Protein AF-A0A418RD00-F1 (afdb_monomer_lite)

pLDDT: mean 84.44, std 12.69, range [36.66, 97.62]

Radius of gyration: 20.67 Å; chains: 1; bounding box: 35×51×54 Å

Foldseek 3Di:
DPPAWWKWKDQQVRTDDIGHPLVVLVDCLVDDPPRIWMAGQQQLDTDDQDSPDDSVVSCVVPPDPDPPPDPDDPDPPDDDDDDDDDPVVQVVQCPDDVGNVVVVVVVVVVVCVVCVPVVSVVRNVNSVVSNCVVSVVPDDD

Structure (mmCIF, N/CA/C/O backbone):
data_AF-A0A418RD00-F1
#
_entry.id   AF-A0A418RD00-F1
#
loop_
_atom_site.group_PDB
_atom_site.id
_atom_site.type_symbol
_atom_site.label_atom_id
_atom_site.label_alt_id
_atom_site.label_comp_id
_atom_site.label_asym_id
_atom_site.label_entity_id
_atom_site.label_seq_id
_atom_site.pdbx_PDB_ins_code
_atom_site.Cartn_x
_atom_site.Cartn_y
_atom_site.Cartn_z
_atom_site.occupancy
_atom_site.B_iso_or_equiv
_atom_site.auth_seq_id
_atom_site.auth_comp_id
_atom_site.auth_asym_id
_atom_site.auth_atom_id
_atom_site.pdbx_PDB_model_num
ATOM 1 N N . MET A 1 1 ? -15.416 -6.926 -3.509 1.00 36.66 1 MET A N 1
ATOM 2 C CA . MET A 1 1 ? -14.656 -7.160 -4.747 1.00 36.66 1 MET A CA 1
ATOM 3 C C . MET A 1 1 ? -13.313 -6.506 -4.508 1.00 36.66 1 MET A C 1
ATOM 5 O O . MET A 1 1 ? -13.277 -5.292 -4.361 1.00 36.66 1 MET A O 1
ATOM 9 N N . GLU A 1 2 ? -12.283 -7.294 -4.227 1.00 46.53 2 GLU A N 1
ATOM 10 C CA . GLU A 1 2 ? -10.951 -6.759 -3.940 1.00 46.53 2 GLU A CA 1
ATOM 11 C C . GLU A 1 2 ? -10.391 -6.287 -5.281 1.00 46.53 2 GLU A C 1
ATOM 13 O O . GLU A 1 2 ? -10.084 -7.102 -6.144 1.00 46.53 2 GLU A O 1
ATOM 18 N N . THR A 1 3 ? -10.445 -4.976 -5.527 1.00 57.66 3 THR A N 1
ATOM 19 C CA . THR A 1 3 ? -9.905 -4.397 -6.757 1.00 57.66 3 THR A CA 1
ATOM 20 C C . THR A 1 3 ? -8.413 -4.681 -6.766 1.00 57.66 3 THR A C 1
ATOM 22 O O . THR A 1 3 ? -7.700 -4.255 -5.856 1.00 57.66 3 THR A O 1
ATOM 25 N N . GLU A 1 4 ? -7.966 -5.442 -7.757 1.00 77.94 4 GLU A N 1
ATOM 26 C CA . GLU A 1 4 ? -6.558 -5.758 -7.940 1.00 77.94 4 GLU A CA 1
ATOM 27 C C . GLU A 1 4 ? -5.758 -4.453 -8.042 1.00 77.94 4 GLU A C 1
ATOM 29 O O . GLU A 1 4 ? -6.169 -3.512 -8.725 1.00 77.94 4 GLU A O 1
ATOM 34 N N . ALA A 1 5 ? -4.660 -4.359 -7.291 1.00 86.06 5 ALA A N 1
ATOM 35 C CA . ALA A 1 5 ? -3.849 -3.150 -7.271 1.00 86.06 5 ALA A CA 1
ATOM 36 C C . ALA A 1 5 ? -3.240 -2.908 -8.660 1.00 86.06 5 ALA A C 1
ATOM 38 O O . ALA A 1 5 ? -2.609 -3.802 -9.231 1.00 86.06 5 ALA A O 1
ATOM 39 N N . THR A 1 6 ? -3.417 -1.697 -9.182 1.00 94.38 6 THR A N 1
ATOM 40 C CA . THR A 1 6 ? -2.832 -1.269 -10.453 1.00 94.38 6 THR A CA 1
ATOM 41 C C . THR A 1 6 ? -1.578 -0.439 -10.228 1.00 94.38 6 THR A C 1
ATOM 43 O O . THR A 1 6 ? -1.398 0.216 -9.195 1.00 94.38 6 THR A O 1
ATOM 46 N N . PHE A 1 7 ? -0.697 -0.500 -11.218 1.00 95.38 7 PHE A N 1
ATOM 47 C CA . PHE A 1 7 ? 0.563 0.215 -11.246 1.00 95.38 7 PHE A CA 1
ATOM 48 C C . PHE A 1 7 ? 0.666 0.980 -12.555 1.00 95.38 7 PHE A C 1
ATOM 50 O O . PHE A 1 7 ? 0.346 0.438 -13.618 1.00 95.38 7 PHE A O 1
ATOM 57 N N . THR A 1 8 ? 1.161 2.212 -12.481 1.00 95.00 8 THR A N 1
ATOM 58 C CA . THR A 1 8 ? 1.426 3.036 -13.657 1.00 95.00 8 THR A CA 1
ATOM 59 C C . THR A 1 8 ? 2.924 3.216 -13.862 1.00 95.00 8 THR A C 1
ATOM 61 O O . THR A 1 8 ? 3.628 3.695 -12.973 1.00 95.00 8 THR A O 1
ATOM 64 N N . THR A 1 9 ? 3.404 2.872 -15.056 1.00 93.50 9 THR A N 1
ATOM 65 C CA . THR A 1 9 ? 4.803 3.036 -15.467 1.00 93.50 9 THR A CA 1
ATOM 66 C C . THR A 1 9 ? 4.953 4.203 -16.440 1.00 93.50 9 THR A C 1
ATOM 68 O O . THR A 1 9 ? 4.207 4.323 -17.419 1.00 93.50 9 THR A O 1
ATOM 71 N N . PHE A 1 10 ? 5.960 5.033 -16.196 1.00 91.62 10 PHE A N 1
ATOM 72 C CA . PHE A 1 10 ? 6.339 6.203 -16.978 1.00 91.62 10 PHE A CA 1
ATOM 73 C C . PHE A 1 10 ? 7.752 6.057 -17.546 1.00 91.62 10 PHE A C 1
ATOM 75 O O . PHE A 1 10 ? 8.601 5.402 -16.951 1.00 91.62 10 PHE A O 1
ATOM 82 N N . ASP A 1 11 ? 7.977 6.684 -18.697 1.00 88.81 11 ASP A N 1
ATOM 83 C CA . ASP A 1 11 ? 9.279 6.920 -19.326 1.00 88.81 11 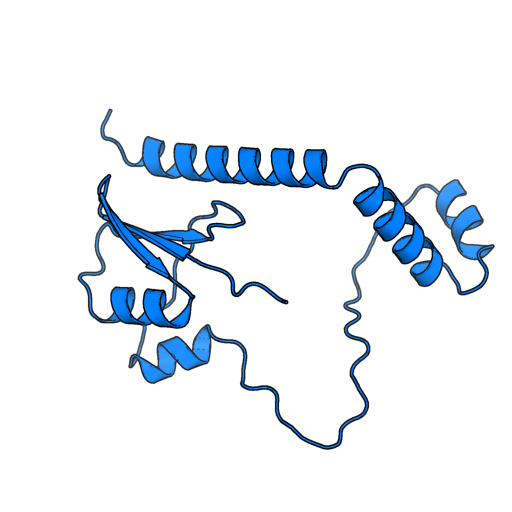ASP A CA 1
ATOM 84 C C . ASP A 1 11 ? 9.432 8.442 -19.455 1.00 88.81 11 ASP A C 1
ATOM 86 O O . ASP A 1 11 ? 8.777 9.076 -20.298 1.00 88.81 11 ASP A O 1
ATOM 90 N N . GLY A 1 12 ? 10.160 9.045 -18.510 1.00 85.38 12 GLY A N 1
ATOM 91 C CA . GLY A 1 12 ? 10.097 10.485 -18.255 1.00 85.38 12 GLY A CA 1
ATOM 92 C C . GLY A 1 12 ? 8.639 10.959 -18.095 1.00 85.38 12 GLY A C 1
ATOM 93 O O . GLY A 1 12 ? 7.894 10.375 -17.310 1.00 85.38 12 GLY A O 1
ATOM 94 N N . PRO A 1 13 ? 8.161 11.963 -18.857 1.00 85.56 13 PRO A N 1
ATOM 95 C CA . PRO A 1 13 ? 6.785 12.462 -18.748 1.00 85.56 13 PRO A CA 1
ATOM 96 C C . PRO A 1 13 ? 5.736 11.570 -19.436 1.00 85.56 13 PRO A C 1
ATOM 98 O O . PRO A 1 13 ? 4.536 11.834 -19.334 1.00 85.56 13 PRO A O 1
ATOM 101 N N . THR A 1 14 ? 6.149 10.537 -20.178 1.00 88.25 14 THR A N 1
ATOM 102 C CA . THR A 1 14 ? 5.230 9.743 -21.002 1.00 88.25 14 THR A CA 1
ATOM 103 C C . THR A 1 14 ? 4.744 8.515 -20.246 1.00 88.25 14 THR A C 1
ATOM 105 O O . THR A 1 14 ? 5.526 7.618 -19.932 1.00 88.25 14 THR A O 1
ATOM 108 N N . ARG A 1 15 ? 3.430 8.413 -20.018 1.00 91.31 15 ARG A N 1
ATOM 109 C CA . ARG A 1 15 ? 2.814 7.190 -19.483 1.00 91.31 15 ARG A CA 1
ATOM 110 C C . ARG A 1 15 ? 2.919 6.054 -20.502 1.00 91.31 15 ARG A C 1
ATOM 112 O O . ARG A 1 15 ? 2.441 6.192 -21.626 1.00 91.31 15 ARG A O 1
ATOM 119 N N . ARG A 1 16 ? 3.491 4.920 -20.096 1.00 91.44 16 ARG A N 1
ATOM 120 C CA . ARG A 1 16 ? 3.655 3.727 -20.944 1.00 91.44 16 ARG A CA 1
ATOM 121 C C . ARG A 1 16 ? 2.536 2.719 -20.734 1.00 91.44 16 ARG A C 1
ATOM 123 O O . ARG A 1 16 ? 2.009 2.193 -21.708 1.00 91.44 16 ARG A O 1
ATOM 130 N N . LEU A 1 17 ? 2.166 2.476 -19.478 1.00 92.75 17 LEU A N 1
ATOM 131 C CA . LEU A 1 17 ? 1.160 1.483 -19.109 1.00 92.75 17 LEU A CA 1
ATOM 132 C C . LEU A 1 17 ? 0.543 1.824 -17.754 1.00 92.75 17 LEU A C 1
ATOM 134 O O . LEU A 1 17 ? 1.242 2.319 -16.876 1.00 92.75 17 LEU A O 1
ATOM 138 N N . THR A 1 18 ? -0.742 1.515 -17.598 1.00 95.00 18 THR A N 1
ATOM 139 C CA . THR A 1 18 ? -1.410 1.359 -16.301 1.00 95.00 18 THR A CA 1
ATOM 140 C C . THR A 1 18 ? -2.057 -0.016 -16.317 1.00 95.00 18 THR A C 1
ATOM 142 O O . THR A 1 18 ? -2.932 -0.253 -17.151 1.00 95.00 18 THR A O 1
ATOM 145 N N . ALA A 1 19 ? -1.603 -0.926 -15.461 1.00 94.25 19 ALA A N 1
ATOM 146 C CA . ALA A 1 19 ? -2.073 -2.307 -15.470 1.00 94.25 19 ALA A CA 1
ATOM 147 C C . ALA A 1 19 ? -1.899 -2.991 -14.103 1.00 94.25 19 ALA A C 1
ATOM 149 O O . ALA A 1 19 ? -1.188 -2.466 -13.236 1.00 94.25 19 ALA A O 1
ATOM 150 N N . PRO A 1 20 ? -2.535 -4.157 -13.887 1.00 94.25 20 PRO A N 1
ATOM 151 C CA . PRO A 1 20 ? -2.235 -5.015 -12.749 1.00 94.25 20 PRO A CA 1
ATOM 152 C C . PRO A 1 20 ? -0.756 -5.418 -12.700 1.00 94.25 20 PRO A C 1
ATOM 154 O O . PRO A 1 20 ? -0.027 -5.342 -13.693 1.00 94.25 20 PRO A O 1
ATOM 157 N N . LEU A 1 21 ? -0.313 -5.886 -11.532 1.00 92.69 21 LEU A N 1
ATOM 158 C CA . LEU A 1 21 ? 1.098 -6.176 -11.265 1.00 92.69 21 LEU A CA 1
ATOM 159 C C . LEU A 1 21 ? 1.740 -7.114 -12.303 1.00 92.69 21 LEU A C 1
ATOM 161 O O . LEU A 1 21 ? 2.863 -6.862 -12.733 1.00 92.69 21 LEU A O 1
ATOM 165 N N . ALA A 1 22 ? 1.042 -8.170 -12.725 1.00 92.44 22 ALA A N 1
ATOM 166 C CA . ALA A 1 22 ? 1.577 -9.153 -13.671 1.00 92.44 22 ALA A CA 1
ATOM 167 C C . ALA A 1 22 ? 1.922 -8.537 -15.042 1.00 92.44 22 ALA A C 1
ATOM 169 O O . ALA A 1 22 ? 3.001 -8.783 -15.591 1.00 92.44 22 ALA A O 1
ATOM 170 N N . ASP A 1 23 ? 1.037 -7.692 -15.566 1.00 93.12 23 ASP A N 1
ATOM 171 C CA . ASP A 1 23 ? 1.212 -7.026 -16.858 1.00 93.12 23 ASP A CA 1
ATOM 172 C C . ASP A 1 23 ? 2.310 -5.962 -16.779 1.00 93.12 23 ASP A C 1
ATOM 174 O O . ASP A 1 23 ? 3.164 -5.868 -17.664 1.00 93.12 23 ASP A O 1
ATOM 178 N N . THR A 1 24 ? 2.347 -5.213 -15.673 1.00 93.62 24 THR A N 1
ATOM 179 C CA . THR A 1 24 ? 3.408 -4.240 -15.392 1.00 93.62 24 THR A CA 1
ATOM 180 C C . THR A 1 24 ? 4.778 -4.917 -15.332 1.00 93.62 24 THR A C 1
ATOM 182 O O . THR A 1 24 ? 5.708 -4.475 -16.006 1.00 93.62 24 THR A O 1
ATOM 185 N N . LEU A 1 25 ? 4.914 -6.035 -14.611 1.00 93.88 25 LEU A N 1
ATOM 186 C CA . LEU A 1 25 ? 6.163 -6.805 -14.558 1.00 93.88 25 LEU A CA 1
ATOM 187 C C . LEU A 1 25 ? 6.563 -7.352 -15.932 1.00 93.88 25 LEU A C 1
ATOM 189 O O . LEU A 1 25 ? 7.746 -7.341 -16.272 1.00 93.88 25 LEU A O 1
ATOM 193 N N . THR A 1 26 ? 5.591 -7.784 -16.736 1.00 92.75 26 THR A N 1
ATOM 194 C CA . THR A 1 26 ? 5.832 -8.273 -18.099 1.00 92.75 26 THR A CA 1
ATOM 195 C C . THR A 1 26 ? 6.399 -7.173 -18.997 1.00 92.75 26 THR A C 1
ATOM 197 O O . THR A 1 26 ? 7.407 -7.395 -19.672 1.00 92.75 26 THR A O 1
ATOM 200 N N . LEU A 1 27 ? 5.822 -5.965 -18.954 1.00 89.62 27 LEU A N 1
ATOM 201 C CA . LEU A 1 27 ? 6.351 -4.804 -19.674 1.00 89.62 27 LEU A CA 1
ATOM 202 C C . LEU A 1 27 ? 7.773 -4.462 -19.216 1.00 89.62 27 LEU A C 1
ATOM 204 O O . LEU A 1 27 ? 8.672 -4.308 -20.045 1.00 89.62 27 LEU A O 1
ATOM 208 N N . LEU A 1 28 ? 7.975 -4.340 -17.902 1.00 91.00 28 LEU A N 1
ATOM 209 C CA . LEU A 1 28 ? 9.261 -3.956 -17.322 1.00 91.00 28 LEU A CA 1
ATOM 210 C C . LEU A 1 28 ? 10.364 -4.970 -17.648 1.00 91.00 28 LEU A C 1
ATOM 212 O O . LEU A 1 28 ? 11.510 -4.589 -17.884 1.00 91.00 28 LEU A O 1
ATOM 216 N N . HIS A 1 29 ? 10.022 -6.258 -17.693 1.00 91.50 29 HIS A N 1
ATOM 217 C CA . HIS A 1 29 ? 10.959 -7.320 -18.031 1.00 91.50 29 HIS A CA 1
ATOM 218 C C . HIS A 1 29 ? 11.355 -7.318 -19.516 1.00 91.50 29 HIS A C 1
ATOM 220 O O . HIS A 1 29 ? 12.517 -7.573 -19.832 1.00 91.50 29 HIS A O 1
ATOM 226 N N . ALA A 1 30 ? 10.412 -7.023 -20.419 1.00 86.25 30 ALA A N 1
ATOM 227 C CA . ALA A 1 30 ? 10.645 -7.001 -21.866 1.00 86.25 30 ALA A CA 1
ATOM 228 C C . ALA A 1 30 ? 11.299 -5.696 -22.369 1.00 86.25 30 ALA A C 1
ATOM 230 O O . ALA A 1 30 ? 11.899 -5.674 -23.445 1.00 86.25 30 ALA A O 1
ATOM 231 N N . GLY A 1 31 ? 11.149 -4.600 -21.621 1.00 75.25 31 GLY A N 1
ATOM 232 C CA . GLY A 1 31 ? 11.570 -3.256 -22.011 1.00 75.25 31 GLY A CA 1
ATOM 233 C C . GLY A 1 31 ? 13.005 -2.873 -21.633 1.00 75.25 31 GLY A C 1
ATOM 234 O O . GLY A 1 31 ? 13.724 -3.564 -20.909 1.00 75.25 31 GLY A O 1
ATOM 235 N N . ARG A 1 32 ? 13.430 -1.699 -22.115 1.00 67.38 32 ARG A N 1
ATOM 236 C CA . ARG A 1 32 ? 14.706 -1.079 -21.738 1.00 67.38 32 ARG A CA 1
ATOM 237 C C . ARG A 1 32 ? 14.594 -0.550 -20.300 1.00 67.38 32 ARG A C 1
ATOM 239 O O . ARG A 1 32 ? 13.706 0.236 -20.006 1.00 67.38 32 ARG A O 1
ATOM 246 N N . ARG A 1 33 ? 15.502 -0.976 -19.417 1.00 66.44 33 ARG A N 1
ATOM 247 C CA . ARG A 1 33 ? 15.420 -0.764 -17.954 1.00 66.44 33 ARG A CA 1
ATOM 248 C C . ARG A 1 33 ? 15.808 0.636 -17.459 1.00 66.44 33 ARG A C 1
ATOM 250 O O . ARG A 1 33 ? 15.728 0.895 -16.266 1.00 66.44 33 ARG A O 1
ATOM 257 N N . ALA A 1 34 ? 16.302 1.508 -18.334 1.00 70.06 34 ALA A N 1
ATOM 258 C CA . ALA A 1 34 ? 16.823 2.812 -17.931 1.00 70.06 34 ALA A CA 1
ATOM 259 C C . ALA A 1 34 ? 15.724 3.880 -18.008 1.00 70.06 34 ALA A C 1
ATOM 261 O O . ALA A 1 34 ? 15.089 4.004 -19.051 1.00 70.06 34 ALA A O 1
ATOM 262 N N . GLY A 1 35 ? 15.544 4.646 -16.928 1.00 77.25 35 GLY A N 1
ATOM 263 C CA . GLY A 1 35 ? 14.649 5.811 -16.889 1.00 77.25 35 GLY A CA 1
ATOM 264 C C . GLY A 1 35 ? 13.158 5.501 -16.721 1.00 77.25 35 GLY A C 1
ATOM 265 O O . GLY A 1 35 ? 12.340 6.409 -16.841 1.00 77.25 35 GLY A O 1
ATOM 266 N N . LEU A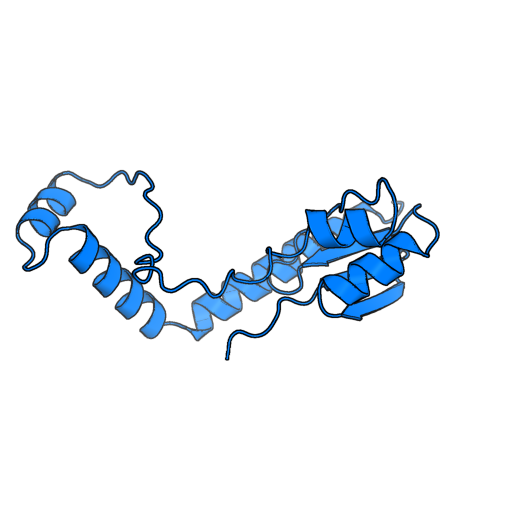 1 36 ? 12.789 4.242 -16.452 1.00 87.31 36 LEU A N 1
ATOM 267 C CA . LEU A 1 36 ? 11.399 3.889 -16.165 1.00 87.31 36 LEU A CA 1
ATOM 268 C C . LEU A 1 36 ? 11.080 4.095 -14.685 1.00 87.31 36 LEU A C 1
ATOM 270 O O . LEU A 1 36 ? 11.758 3.540 -13.823 1.00 87.31 36 LEU A O 1
ATOM 274 N N . LEU A 1 37 ? 10.001 4.821 -14.409 1.00 91.00 37 LEU A N 1
ATOM 275 C CA . LEU A 1 37 ? 9.462 5.020 -13.066 1.00 91.00 37 LEU A CA 1
ATOM 276 C C . LEU A 1 37 ? 8.118 4.311 -12.959 1.00 91.00 37 LEU A C 1
ATOM 278 O O . LEU A 1 37 ? 7.228 4.551 -13.771 1.00 91.00 37 LEU A O 1
ATOM 282 N N . THR A 1 38 ? 7.951 3.441 -11.966 1.00 93.25 38 THR A N 1
ATOM 283 C CA . THR A 1 38 ? 6.681 2.740 -11.732 1.00 93.25 38 THR A CA 1
ATOM 284 C C . THR A 1 38 ? 6.094 3.151 -10.397 1.00 93.25 38 THR A C 1
ATOM 286 O O . THR A 1 38 ? 6.800 3.167 -9.395 1.00 93.25 38 THR A O 1
ATOM 289 N N . PHE A 1 39 ? 4.802 3.464 -10.378 1.00 94.38 39 PHE A N 1
ATOM 290 C CA . PHE A 1 39 ? 4.085 3.910 -9.191 1.00 94.38 39 PHE A CA 1
ATOM 291 C C . PHE A 1 39 ? 2.920 2.975 -8.874 1.00 94.38 39 PHE A C 1
ATOM 293 O O . PHE A 1 39 ? 2.204 2.547 -9.775 1.00 94.38 39 PHE A O 1
ATOM 300 N N . ASP A 1 40 ? 2.713 2.680 -7.592 1.00 94.12 40 ASP A N 1
ATOM 301 C CA . ASP A 1 40 ? 1.474 2.068 -7.092 1.00 94.12 40 ASP A CA 1
ATOM 302 C C . ASP A 1 40 ? 0.358 3.125 -7.127 1.00 94.12 40 ASP A C 1
ATOM 304 O O . ASP A 1 40 ? 0.467 4.150 -6.453 1.00 94.12 40 ASP A O 1
ATOM 308 N N . ASP A 1 41 ? -0.721 2.897 -7.881 1.00 92.94 41 ASP A N 1
ATOM 309 C CA . ASP A 1 41 ? -1.748 3.925 -8.132 1.00 92.94 41 ASP A CA 1
ATOM 310 C C . ASP A 1 41 ? -2.550 4.300 -6.877 1.00 92.94 41 ASP A C 1
ATOM 312 O O . ASP A 1 41 ? -3.119 5.388 -6.774 1.00 92.94 41 ASP A O 1
ATOM 316 N N . ARG A 1 42 ? -2.596 3.407 -5.885 1.00 90.06 42 ARG A N 1
ATOM 317 C CA . ARG A 1 42 ? -3.333 3.624 -4.635 1.00 90.06 42 ARG A CA 1
ATOM 318 C C . ARG A 1 42 ? -2.524 4.449 -3.642 1.00 90.06 42 ARG A C 1
ATOM 320 O O . ARG A 1 42 ? -3.088 5.149 -2.800 1.00 90.06 42 ARG A O 1
ATOM 327 N N . THR A 1 43 ? -1.203 4.315 -3.670 1.00 90.06 43 THR A N 1
ATOM 328 C CA . THR A 1 43 ? -0.311 4.958 -2.703 1.00 90.06 43 THR A CA 1
ATOM 329 C C . THR A 1 43 ? 0.554 6.046 -3.317 1.00 90.06 43 THR A C 1
ATOM 331 O O . THR A 1 43 ? 1.131 6.819 -2.560 1.00 90.06 43 THR A O 1
ATOM 334 N N . GLY A 1 44 ? 0.677 6.143 -4.636 1.00 89.62 44 GLY A N 1
ATOM 335 C CA . GLY A 1 44 ? 1.584 7.068 -5.321 1.00 89.62 44 GLY A CA 1
ATOM 336 C C . GLY A 1 44 ? 3.062 6.842 -4.991 1.00 89.62 44 GLY A C 1
ATOM 337 O O . GLY A 1 44 ? 3.879 7.736 -5.185 1.00 89.62 44 GLY A O 1
ATOM 338 N N . ARG A 1 45 ? 3.422 5.688 -4.412 1.00 91.69 45 ARG A N 1
ATOM 339 C CA . ARG A 1 45 ? 4.815 5.352 -4.098 1.00 91.69 45 ARG A CA 1
ATOM 340 C C . ARG A 1 45 ? 5.501 4.805 -5.340 1.00 91.69 45 ARG A C 1
ATOM 342 O O . ARG A 1 45 ? 4.933 3.935 -5.995 1.00 91.69 45 ARG A O 1
ATOM 349 N N . GLY A 1 46 ? 6.718 5.278 -5.600 1.00 92.00 46 GLY A N 1
ATOM 350 C CA . GLY A 1 46 ? 7.623 4.643 -6.553 1.00 92.00 46 GLY A CA 1
ATOM 351 C C . GLY A 1 46 ? 7.978 3.230 -6.085 1.00 92.00 46 GLY A C 1
ATOM 352 O O . GLY A 1 46 ? 8.226 3.021 -4.893 1.00 92.00 46 GLY A O 1
ATOM 353 N N . VAL A 1 47 ? 7.949 2.268 -7.002 1.00 92.31 47 VAL A N 1
ATOM 354 C CA . VAL A 1 47 ? 8.226 0.856 -6.739 1.00 92.31 47 VAL A CA 1
ATOM 355 C C . VAL A 1 47 ? 9.289 0.364 -7.709 1.00 92.31 47 VAL A C 1
ATOM 357 O O . VAL A 1 47 ? 9.069 0.339 -8.919 1.00 92.31 47 VAL A O 1
ATOM 360 N N . ASP A 1 48 ? 10.406 -0.091 -7.149 1.00 90.50 48 ASP A N 1
ATOM 361 C CA . ASP A 1 48 ? 11.464 -0.758 -7.895 1.00 90.50 48 ASP A CA 1
ATOM 362 C C . ASP A 1 48 ? 11.306 -2.268 -7.758 1.00 90.50 48 ASP A C 1
ATOM 364 O O . ASP A 1 48 ? 11.465 -2.847 -6.679 1.00 90.50 48 ASP A O 1
ATOM 368 N N . PHE A 1 49 ? 10.975 -2.920 -8.869 1.00 90.75 49 PHE A N 1
ATOM 369 C CA . PHE A 1 49 ? 10.864 -4.369 -8.913 1.00 90.75 49 PHE A CA 1
ATOM 370 C C . PHE A 1 49 ? 12.220 -5.007 -9.206 1.00 90.75 49 PHE A C 1
ATOM 372 O O . PHE A 1 49 ? 12.943 -4.600 -10.114 1.00 90.75 49 PHE A O 1
ATOM 379 N N . ASP A 1 50 ? 12.537 -6.079 -8.483 1.00 91.06 50 ASP A N 1
ATOM 380 C CA . ASP A 1 50 ? 13.639 -6.960 -8.858 1.00 91.06 50 ASP A CA 1
ATOM 381 C C . ASP A 1 50 ? 13.248 -7.784 -10.094 1.00 91.06 50 ASP A C 1
ATOM 383 O O . ASP A 1 50 ? 12.469 -8.739 -9.999 1.00 91.06 50 ASP A O 1
ATOM 387 N N . LEU A 1 51 ? 13.810 -7.397 -11.241 1.00 91.06 51 LEU A N 1
ATOM 388 C CA . LEU A 1 51 ? 13.608 -8.015 -12.554 1.00 91.06 51 LEU A CA 1
ATOM 389 C C . LEU A 1 51 ? 14.726 -9.012 -12.920 1.00 91.06 51 LEU A C 1
ATOM 391 O O . LEU A 1 51 ? 14.970 -9.261 -14.107 1.00 91.06 51 LEU A O 1
ATOM 395 N N . SER A 1 52 ? 15.478 -9.516 -11.938 1.00 90.38 52 SER A N 1
ATOM 396 C CA . SER A 1 52 ? 16.513 -10.531 -12.155 1.00 90.38 52 SER A CA 1
ATOM 397 C C . SER A 1 52 ? 15.913 -11.912 -12.448 1.00 90.38 52 SER A C 1
ATOM 399 O O . SER A 1 52 ? 14.916 -12.316 -11.837 1.00 90.38 52 SER A O 1
ATOM 401 N N . GLY A 1 53 ? 16.556 -12.638 -13.368 1.00 92.88 53 GLY A N 1
ATOM 402 C CA . GLY A 1 53 ? 16.129 -13.964 -13.818 1.00 92.88 53 GLY A CA 1
ATOM 403 C C . GLY A 1 53 ? 15.226 -13.920 -15.049 1.00 92.88 53 GLY A C 1
ATOM 404 O O . GLY A 1 53 ? 15.207 -12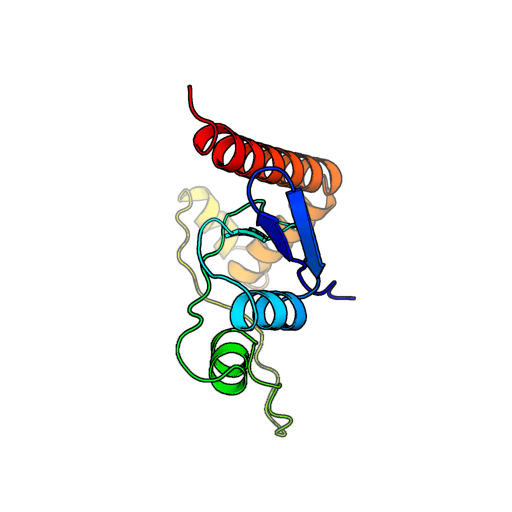.937 -15.785 1.00 92.88 53 GLY A O 1
ATOM 405 N N . THR A 1 54 ? 14.502 -15.008 -15.283 1.00 94.00 54 THR A N 1
ATOM 406 C CA . THR A 1 54 ? 13.463 -15.133 -16.314 1.00 94.00 54 THR A CA 1
ATOM 407 C C . THR A 1 54 ? 12.172 -14.425 -15.887 1.00 94.00 54 THR A C 1
ATOM 409 O O . THR A 1 54 ? 11.922 -14.247 -14.695 1.00 94.00 54 THR A O 1
ATOM 412 N N . LEU A 1 55 ? 11.298 -14.072 -16.840 1.00 92.38 55 LEU A N 1
ATOM 413 C CA . LEU A 1 55 ? 9.982 -13.490 -16.527 1.00 92.38 55 LEU A CA 1
ATOM 414 C C . LEU A 1 55 ? 9.197 -14.343 -15.517 1.00 92.38 55 LEU A C 1
ATOM 416 O O . LEU A 1 55 ? 8.561 -13.807 -14.615 1.00 92.38 55 LEU A O 1
ATOM 420 N N . HIS A 1 56 ? 9.274 -15.669 -15.642 1.00 92.50 56 HIS A N 1
ATOM 421 C CA . HIS A 1 56 ? 8.598 -16.587 -14.732 1.00 92.50 56 HIS A CA 1
ATOM 422 C C . HIS A 1 56 ? 9.097 -16.446 -13.285 1.00 92.50 56 HIS A C 1
ATOM 424 O O . HIS A 1 56 ? 8.290 -16.362 -12.362 1.00 92.50 56 HIS A O 1
ATOM 430 N N . GLU A 1 57 ? 10.414 -16.360 -13.084 1.00 92.81 57 GLU A N 1
ATOM 431 C CA . GLU A 1 57 ? 11.016 -16.160 -11.758 1.00 92.81 57 GLU A CA 1
ATOM 432 C C . GLU A 1 57 ? 10.663 -14.788 -11.171 1.00 92.81 57 GLU A C 1
ATOM 434 O O . GLU A 1 57 ? 10.395 -14.680 -9.976 1.00 92.81 57 GLU A O 1
ATOM 439 N N . VAL A 1 58 ? 10.608 -13.748 -12.010 1.00 93.06 58 VAL A N 1
ATOM 440 C CA . VAL A 1 58 ? 10.184 -12.401 -11.600 1.00 93.06 58 VAL A CA 1
ATOM 441 C C . VAL A 1 58 ? 8.727 -12.401 -11.139 1.00 93.06 58 VAL A C 1
ATOM 443 O O . VAL A 1 58 ? 8.424 -11.893 -10.060 1.00 93.06 58 VAL A O 1
ATOM 446 N N . LEU A 1 59 ? 7.823 -12.998 -11.918 1.00 92.62 59 LEU A N 1
ATOM 447 C CA . LEU A 1 59 ? 6.406 -13.100 -11.566 1.00 92.62 59 LEU A CA 1
ATOM 448 C C . LEU A 1 59 ? 6.217 -13.882 -10.260 1.00 92.62 59 LEU A C 1
ATOM 450 O O . LEU A 1 59 ? 5.530 -13.403 -9.362 1.00 92.62 59 LEU A O 1
ATOM 454 N N . ALA A 1 60 ? 6.888 -15.027 -10.109 1.00 89.75 60 ALA A N 1
ATOM 455 C CA . ALA A 1 60 ? 6.814 -15.845 -8.899 1.00 89.75 60 ALA A CA 1
ATOM 456 C C . ALA A 1 60 ? 7.352 -15.137 -7.639 1.00 89.75 60 ALA A C 1
ATOM 458 O O . ALA A 1 60 ? 6.940 -15.468 -6.528 1.00 89.75 60 ALA A O 1
ATOM 459 N N . ARG A 1 61 ? 8.274 -14.177 -7.798 1.00 91.75 61 ARG A N 1
ATOM 460 C CA . ARG A 1 61 ? 8.850 -13.394 -6.694 1.00 91.75 61 ARG A CA 1
ATOM 461 C C . ARG A 1 61 ? 7.890 -12.333 -6.156 1.00 91.75 61 ARG A C 1
ATOM 463 O O . ARG A 1 61 ? 7.886 -12.084 -4.953 1.00 91.75 61 ARG A O 1
ATOM 470 N N . HIS A 1 62 ? 7.126 -11.689 -7.038 1.00 90.25 62 HIS A N 1
ATOM 471 C CA . HIS A 1 62 ? 6.335 -10.497 -6.701 1.00 90.25 62 HIS A CA 1
ATOM 472 C C . HIS A 1 62 ? 4.836 -10.757 -6.588 1.00 90.25 62 HIS A C 1
ATOM 474 O O . HIS A 1 62 ? 4.152 -10.046 -5.852 1.00 90.25 62 HIS A O 1
ATOM 480 N N . LEU A 1 63 ? 4.309 -11.759 -7.292 1.00 86.44 63 LEU A N 1
ATOM 481 C CA . LEU A 1 63 ? 2.906 -12.132 -7.160 1.00 86.44 63 LEU A CA 1
ATOM 482 C C . LEU A 1 63 ? 2.704 -12.982 -5.902 1.00 86.44 63 LEU A C 1
ATOM 484 O O . LEU A 1 63 ? 3.548 -13.823 -5.574 1.00 86.44 63 LEU A O 1
ATOM 488 N N . PRO A 1 64 ? 1.588 -12.784 -5.177 1.00 76.44 64 PRO A N 1
ATOM 489 C CA . PRO A 1 64 ? 1.255 -13.652 -4.063 1.00 76.44 64 PRO A CA 1
ATOM 490 C C . PRO A 1 64 ? 1.177 -15.104 -4.559 1.00 76.44 64 PRO A C 1
ATOM 492 O O . PRO A 1 64 ? 0.664 -15.349 -5.653 1.00 76.44 64 PRO A O 1
ATOM 495 N N . PRO A 1 65 ? 1.671 -16.079 -3.776 1.00 69.62 65 PRO A N 1
ATOM 496 C CA . PRO A 1 65 ? 1.539 -17.474 -4.152 1.00 69.62 65 PRO A CA 1
ATOM 497 C C . PRO A 1 65 ? 0.054 -17.807 -4.291 1.00 69.62 65 PRO A C 1
ATOM 499 O O . PRO A 1 65 ? -0.733 -17.476 -3.398 1.00 69.62 65 PRO A O 1
ATOM 502 N N . GLU A 1 66 ? -0.298 -18.485 -5.385 1.00 63.47 66 GLU A N 1
ATOM 503 C CA . GLU A 1 66 ? -1.621 -19.077 -5.589 1.00 63.47 66 GLU A CA 1
ATOM 504 C C . GLU A 1 66 ? -2.086 -19.727 -4.275 1.00 63.47 66 GLU A C 1
ATOM 506 O O . GLU 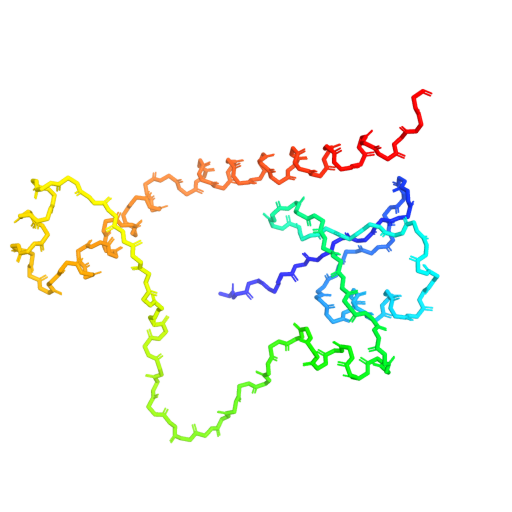A 1 66 ? -1.331 -20.512 -3.671 1.00 63.47 66 GLU A O 1
ATOM 511 N N . PRO A 1 67 ? -3.280 -19.371 -3.766 1.00 58.38 67 PRO A N 1
ATOM 512 C CA . PRO A 1 67 ? -3.750 -19.897 -2.501 1.00 58.38 67 PRO A CA 1
ATOM 513 C C . PRO A 1 67 ? -3.810 -21.418 -2.613 1.00 58.38 67 PRO A C 1
ATOM 515 O O . PRO A 1 67 ? -4.598 -21.978 -3.369 1.00 58.38 67 PRO A O 1
ATOM 518 N N . ARG A 1 68 ? -2.954 -22.109 -1.852 1.00 57.72 68 ARG A N 1
ATOM 519 C CA . ARG A 1 68 ? -2.981 -23.571 -1.773 1.00 57.72 68 ARG A CA 1
ATOM 520 C C . ARG A 1 68 ? -4.345 -23.984 -1.223 1.00 57.72 68 ARG A C 1
ATOM 522 O O . ARG A 1 68 ? -4.567 -23.885 -0.016 1.00 57.72 68 ARG A O 1
ATOM 529 N N . SER A 1 69 ? -5.238 -24.452 -2.095 1.00 53.88 69 SER A N 1
ATOM 530 C CA . SER A 1 69 ? -6.522 -25.070 -1.745 1.00 53.88 69 SER A CA 1
ATOM 531 C C . SER A 1 69 ? -6.296 -26.429 -1.076 1.00 53.88 69 SER A C 1
ATOM 533 O O . SER A 1 69 ? -6.615 -27.479 -1.618 1.00 53.88 69 SER A O 1
ATOM 535 N N . GLY A 1 70 ? -5.692 -26.420 0.109 1.00 64.75 70 GLY A N 1
ATOM 536 C CA . GLY A 1 70 ? -5.730 -27.545 1.032 1.00 64.75 70 GLY A CA 1
ATOM 537 C C . GLY A 1 70 ? -6.917 -27.387 1.987 1.00 64.75 70 GLY A C 1
ATOM 538 O O . GLY A 1 70 ? -7.258 -26.254 2.338 1.00 64.75 70 GLY A O 1
ATOM 539 N N . PRO A 1 71 ? -7.539 -28.483 2.455 1.00 54.34 71 PRO A N 1
ATOM 540 C CA . PRO A 1 71 ? -8.514 -28.434 3.538 1.00 54.34 71 PRO A CA 1
ATOM 541 C C . PRO A 1 71 ? -7.793 -28.049 4.838 1.00 54.34 71 PRO A C 1
ATOM 543 O O . PRO A 1 71 ? -7.323 -28.889 5.599 1.00 54.34 71 PRO A O 1
ATOM 546 N N . GLY A 1 72 ? -7.644 -26.747 5.062 1.00 65.38 72 GLY A N 1
ATOM 547 C CA . GLY A 1 72 ? -7.023 -26.170 6.243 1.00 65.38 72 GLY A CA 1
ATOM 548 C C . GLY A 1 72 ? -7.977 -25.201 6.918 1.00 65.38 72 GLY A C 1
ATOM 549 O O . GLY A 1 72 ? -8.656 -24.418 6.256 1.00 65.38 72 GLY A O 1
ATOM 550 N N . ARG A 1 73 ? -8.018 -25.250 8.254 1.00 59.03 73 ARG A N 1
ATOM 551 C CA . ARG A 1 73 ? -8.750 -24.297 9.097 1.00 59.03 73 ARG A CA 1
ATOM 552 C C . ARG A 1 73 ? -8.489 -22.865 8.596 1.00 59.03 73 ARG A C 1
ATOM 554 O O . ARG A 1 73 ? -7.314 -22.502 8.495 1.00 59.03 73 ARG A O 1
ATOM 561 N N . PRO A 1 74 ? -9.528 -22.051 8.320 1.00 61.62 74 PRO A N 1
ATOM 562 C CA . PRO A 1 74 ? -9.344 -20.678 7.866 1.00 61.62 74 PRO A CA 1
ATOM 563 C C . PRO A 1 74 ? -8.411 -19.942 8.828 1.00 61.62 74 PRO A C 1
ATOM 565 O O . PRO A 1 74 ? -8.692 -19.844 10.027 1.00 61.62 74 PRO A O 1
ATOM 568 N N . LYS A 1 75 ? -7.268 -19.462 8.327 1.00 59.19 75 LYS A N 1
ATOM 569 C CA . LYS A 1 75 ? -6.419 -18.558 9.104 1.00 59.19 75 LYS A CA 1
ATOM 570 C C . LYS A 1 75 ? -7.256 -17.313 9.379 1.00 59.19 75 LYS A C 1
ATOM 572 O O . LYS A 1 75 ? -7.777 -16.714 8.449 1.00 59.19 75 LYS A O 1
ATOM 577 N N . LEU A 1 76 ? -7.351 -16.901 10.642 1.00 59.72 76 LEU A N 1
ATOM 578 C CA . LEU A 1 76 ? -8.145 -15.736 11.056 1.00 59.72 76 LEU A CA 1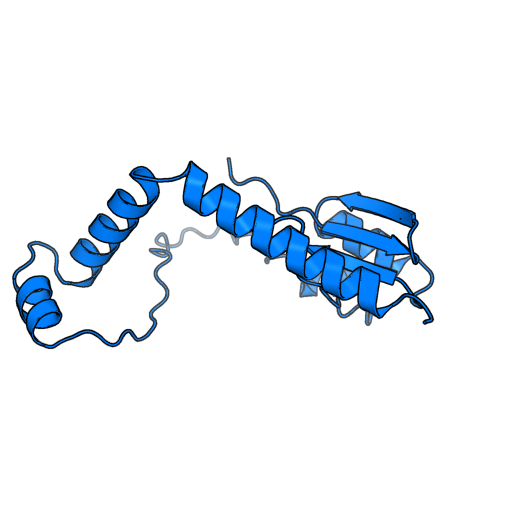
ATOM 579 C C . LEU A 1 76 ? -7.628 -14.399 10.466 1.00 59.72 76 LEU A C 1
ATOM 581 O O . LEU A 1 76 ? -8.195 -13.353 10.750 1.00 59.72 76 LEU A O 1
ATOM 585 N N . GLY A 1 77 ? -6.533 -14.417 9.693 1.00 69.88 77 GLY A N 1
ATOM 586 C CA . GLY A 1 77 ? -5.959 -13.246 9.022 1.00 69.88 77 GLY A CA 1
ATOM 587 C C . GLY A 1 77 ? -5.347 -12.200 9.959 1.00 69.88 77 GLY A C 1
ATOM 588 O O . GLY A 1 77 ? -4.967 -11.127 9.506 1.00 69.88 77 GLY A O 1
ATOM 589 N N . VAL A 1 78 ? -5.254 -12.480 11.263 1.00 73.06 78 VAL A N 1
ATOM 590 C CA . VAL A 1 78 ? -4.767 -11.505 12.246 1.00 73.06 78 VAL A CA 1
ATOM 591 C C . VAL A 1 78 ? -3.240 -11.480 12.250 1.00 73.06 78 VAL A C 1
ATOM 593 O O . VAL A 1 78 ? -2.598 -12.507 12.466 1.00 73.06 78 VAL A O 1
ATOM 596 N N . VAL A 1 79 ? -2.670 -10.291 12.047 1.00 80.50 79 VAL A N 1
ATOM 597 C CA . VAL A 1 79 ? -1.239 -10.014 12.214 1.00 80.50 79 VAL A CA 1
ATOM 598 C C . VAL A 1 79 ? -1.050 -9.247 13.520 1.00 80.50 79 VAL A C 1
ATOM 600 O O . VAL A 1 79 ? -1.643 -8.184 13.701 1.00 80.50 79 VAL A O 1
ATOM 603 N N . SER A 1 80 ? -0.226 -9.769 14.429 1.00 77.00 80 SER A N 1
ATOM 604 C CA . SER A 1 80 ? 0.101 -9.077 15.679 1.00 77.00 80 SER A CA 1
ATOM 605 C C . SER A 1 80 ? 1.101 -7.948 15.429 1.00 77.00 80 SER A C 1
ATOM 607 O O . SER A 1 80 ? 2.127 -8.144 14.776 1.00 77.00 80 SER A O 1
ATOM 609 N N . ARG A 1 81 ? 0.793 -6.766 15.962 1.00 82.81 81 ARG A N 1
ATOM 610 C CA . ARG A 1 81 ? 1.659 -5.582 16.003 1.00 82.81 81 ARG A CA 1
ATOM 611 C C . ARG A 1 81 ? 1.516 -4.919 17.372 1.00 82.81 81 ARG A C 1
ATOM 613 O O . ARG A 1 81 ? 0.496 -5.097 18.037 1.00 82.81 81 ARG A O 1
ATOM 620 N N . GLU A 1 82 ? 2.532 -4.173 17.781 1.00 90.19 82 GLU A N 1
ATOM 621 C CA . GLU A 1 82 ? 2.549 -3.466 19.063 1.00 90.19 82 GLU A CA 1
ATOM 622 C C . GLU A 1 82 ? 1.899 -2.084 18.933 1.00 90.19 82 GLU A C 1
ATOM 624 O O . GLU A 1 82 ? 2.043 -1.412 17.910 1.00 90.19 82 GLU A O 1
ATOM 629 N N . VAL A 1 83 ? 1.169 -1.665 19.971 1.00 91.88 83 VAL A N 1
ATOM 630 C CA . VAL A 1 83 ? 0.572 -0.328 20.076 1.00 91.88 83 VAL A CA 1
ATOM 631 C C . VAL A 1 83 ? 0.797 0.229 21.474 1.00 91.88 83 VAL A C 1
ATOM 633 O O . VAL A 1 83 ? 0.641 -0.480 22.468 1.00 91.88 83 VAL A O 1
ATOM 636 N N . SER A 1 84 ? 1.115 1.518 21.546 1.00 94.38 84 SER A N 1
ATOM 637 C CA . SER A 1 84 ? 1.276 2.243 22.806 1.00 94.38 84 SER A CA 1
ATOM 638 C C . SER A 1 84 ? 0.063 3.136 23.036 1.00 94.38 84 SER A C 1
ATOM 640 O O . SER A 1 84 ? -0.281 3.954 22.185 1.00 94.38 84 SER A O 1
ATOM 642 N N . LEU A 1 85 ? -0.589 2.985 24.189 1.00 95.44 85 LEU A N 1
ATOM 643 C CA . LEU A 1 85 ? -1.774 3.750 24.577 1.00 95.44 85 LEU A CA 1
ATOM 644 C C . LEU A 1 85 ? -1.601 4.325 25.984 1.00 95.44 85 LEU A C 1
ATOM 646 O O . LEU A 1 85 ? -0.820 3.818 26.788 1.00 95.44 85 LEU A O 1
ATOM 650 N N . LEU A 1 86 ? -2.361 5.378 26.290 1.00 97.62 86 LEU A N 1
ATOM 651 C CA . LEU A 1 86 ? -2.412 5.941 27.638 1.00 97.62 86 LEU A CA 1
ATOM 652 C C . LEU A 1 86 ? -2.982 4.910 28.632 1.00 97.62 86 LEU A C 1
ATOM 654 O O . LEU A 1 86 ? -3.906 4.183 28.256 1.00 97.62 86 LEU A O 1
ATOM 658 N N . PRO A 1 87 ? -2.534 4.896 29.905 1.00 96.81 87 PRO A N 1
ATOM 659 C CA . PRO A 1 87 ? -3.019 3.947 30.915 1.00 96.81 87 PRO A CA 1
ATOM 660 C C . PRO A 1 87 ? -4.550 3.880 31.011 1.00 96.81 87 PRO A C 1
ATOM 662 O O . PRO A 1 87 ? -5.137 2.806 30.920 1.00 96.81 87 PRO A O 1
ATOM 665 N N . ARG A 1 88 ? -5.220 5.040 31.025 1.00 97.00 88 ARG A N 1
ATOM 666 C CA . ARG A 1 88 ? -6.692 5.138 31.037 1.00 97.00 88 ARG A CA 1
ATOM 667 C C . ARG A 1 88 ? -7.385 4.437 29.857 1.00 97.00 88 ARG A C 1
ATOM 669 O O . ARG A 1 88 ? -8.529 4.007 29.975 1.00 97.00 88 ARG A O 1
ATOM 676 N N . HIS A 1 89 ? -6.727 4.353 28.698 1.00 96.88 89 HIS A N 1
ATOM 677 C CA . HIS A 1 89 ? -7.275 3.664 27.528 1.00 96.88 89 HIS A CA 1
ATOM 678 C C . HIS A 1 89 ? -7.137 2.150 27.687 1.00 96.88 89 HIS A C 1
ATOM 680 O O . HIS A 1 89 ? -8.060 1.427 27.321 1.00 96.88 89 HIS A O 1
ATOM 686 N N . TRP A 1 90 ? -6.036 1.675 28.279 1.00 96.44 90 TRP A N 1
ATOM 687 C CA . TRP A 1 90 ? -5.871 0.262 28.615 1.00 96.44 90 TRP A CA 1
ATOM 688 C C . TRP A 1 90 ? -6.912 -0.204 29.626 1.00 96.44 90 TRP A C 1
ATOM 690 O O . TRP A 1 90 ? -7.643 -1.148 29.341 1.00 96.44 90 TRP A O 1
ATOM 700 N N . GLU A 1 91 ? -7.090 0.536 30.721 1.00 96.00 91 GLU A N 1
ATOM 701 C CA . GLU A 1 91 ? -8.124 0.248 31.725 1.00 96.00 91 GLU A CA 1
ATOM 702 C C . GLU A 1 91 ? -9.533 0.194 31.115 1.00 96.00 91 GLU A C 1
ATOM 704 O O . GLU A 1 91 ? -10.404 -0.562 31.551 1.00 96.00 91 GLU A O 1
ATOM 709 N N . TRP A 1 92 ? -9.808 1.030 30.111 1.00 96.44 92 TRP A N 1
ATOM 710 C CA . TRP A 1 92 ? -11.076 0.991 29.389 1.00 96.44 92 TRP A CA 1
ATOM 711 C C . TRP A 1 92 ? -11.183 -0.221 28.454 1.00 96.44 92 TRP A C 1
ATOM 713 O O . TRP A 1 92 ? -12.248 -0.841 28.401 1.00 96.44 92 TRP A O 1
ATOM 723 N N . LEU A 1 93 ? -10.107 -0.575 27.742 1.00 96.38 93 LEU A N 1
ATOM 724 C CA . LEU A 1 93 ? -10.052 -1.713 26.817 1.00 96.38 93 LEU A CA 1
ATOM 725 C C . LEU A 1 93 ? -10.186 -3.063 27.531 1.00 96.38 93 LEU A C 1
ATOM 727 O O . LEU A 1 93 ? -10.860 -3.956 27.018 1.00 96.38 93 LEU A O 1
ATOM 731 N N . GLU A 1 94 ? -9.591 -3.209 28.713 1.00 93.69 94 GLU A N 1
ATOM 732 C CA . GLU A 1 94 ? -9.656 -4.432 29.525 1.00 93.69 94 GLU A CA 1
ATOM 733 C C . GLU A 1 94 ? -11.074 -4.734 30.025 1.00 93.69 94 GLU A C 1
ATOM 735 O O . GLU A 1 94 ? -11.457 -5.894 30.164 1.00 93.69 94 GLU A O 1
ATOM 740 N N . ARG A 1 95 ? -11.900 -3.697 30.212 1.00 95.19 95 ARG A N 1
ATOM 741 C CA . ARG A 1 95 ? -13.309 -3.834 30.616 1.00 95.19 95 ARG A CA 1
ATOM 742 C C . ARG A 1 95 ? -14.243 -4.244 29.473 1.00 95.19 95 ARG A C 1
ATOM 744 O O . ARG A 1 95 ? -15.429 -4.483 29.705 1.00 95.19 95 ARG A O 1
ATOM 751 N N . GLN A 1 96 ? -13.756 -4.312 28.232 1.00 95.88 96 GLN A N 1
ATOM 752 C CA . GLN A 1 96 ? -14.601 -4.580 27.070 1.00 95.88 96 GLN A CA 1
ATOM 753 C C . GLN A 1 96 ? -14.966 -6.060 26.954 1.00 95.88 96 GLN A C 1
ATOM 755 O O . GLN A 1 96 ? -14.112 -6.948 26.951 1.00 95.88 96 GLN A O 1
ATOM 760 N N . ARG A 1 97 ? -16.256 -6.337 26.738 1.00 85.81 97 ARG A N 1
ATOM 761 C CA . ARG A 1 97 ? -16.732 -7.688 26.409 1.00 85.81 97 ARG A CA 1
ATOM 762 C C . ARG A 1 97 ? -16.103 -8.131 25.081 1.00 85.81 97 ARG A C 1
ATOM 764 O O . ARG A 1 97 ? -16.270 -7.456 24.065 1.00 85.81 97 ARG A O 1
ATOM 771 N N . GLY A 1 98 ? -15.368 -9.244 25.100 1.00 87.19 98 GLY A N 1
ATOM 772 C CA . GLY A 1 98 ? -14.614 -9.753 23.945 1.00 87.19 98 GLY A CA 1
ATOM 773 C C . GLY A 1 98 ? -13.146 -9.306 23.869 1.00 87.19 98 GLY A C 1
ATOM 774 O O . GLY A 1 98 ? -12.462 -9.669 22.914 1.00 87.19 98 GLY A O 1
ATOM 775 N N . GLY A 1 99 ? -12.657 -8.558 24.865 1.00 93.12 99 GLY A N 1
ATOM 776 C CA . GLY A 1 99 ? -11.249 -8.183 25.016 1.00 93.12 99 GLY A CA 1
ATOM 777 C C . GLY A 1 99 ? -10.808 -6.975 24.183 1.00 93.12 99 GLY A C 1
ATOM 778 O O . GLY A 1 99 ? -11.508 -6.509 23.276 1.00 93.12 99 GLY A O 1
ATOM 779 N N . ALA A 1 100 ? -9.600 -6.488 24.481 1.00 92.88 100 ALA A N 1
ATOM 780 C CA . ALA A 1 100 ? -9.029 -5.274 23.898 1.00 92.88 100 ALA A CA 1
ATOM 781 C C . ALA A 1 100 ? -9.009 -5.301 22.359 1.00 92.88 100 ALA A C 1
ATOM 783 O O . ALA A 1 100 ? -9.473 -4.365 21.711 1.00 92.88 100 ALA A O 1
ATOM 784 N N . SER A 1 101 ? -8.561 -6.403 21.748 1.00 90.50 101 SER A N 1
ATOM 785 C CA . SER A 1 101 ? -8.460 -6.507 20.285 1.00 90.50 101 SER A CA 1
ATOM 786 C C . SER A 1 101 ? -9.818 -6.474 19.577 1.00 90.50 101 SER A C 1
ATOM 788 O O . SER A 1 101 ? -9.906 -6.015 18.441 1.00 90.50 101 SER A O 1
ATOM 790 N N . ALA A 1 102 ? -10.894 -6.979 20.192 1.00 91.06 102 ALA A N 1
ATOM 791 C CA . ALA A 1 102 ? -12.239 -6.892 19.614 1.00 91.06 102 ALA A CA 1
ATOM 792 C C . ALA A 1 102 ? -12.837 -5.487 19.754 1.00 91.06 102 ALA A C 1
ATOM 794 O O . ALA A 1 102 ? -13.600 -5.051 18.893 1.00 91.06 102 ALA A O 1
ATOM 795 N N . ALA A 1 103 ? -12.506 -4.774 20.829 1.00 94.81 103 ALA A N 1
ATOM 796 C CA . ALA A 1 103 ? -12.899 -3.382 21.004 1.00 94.81 103 ALA A CA 1
ATOM 797 C C . ALA A 1 103 ? -12.164 -2.450 20.034 1.00 94.81 103 ALA A C 1
ATOM 799 O O . ALA A 1 103 ? -12.815 -1.660 19.359 1.00 94.81 103 ALA A O 1
ATOM 800 N N . LEU A 1 104 ? -10.842 -2.603 19.894 1.00 93.69 104 LEU A N 1
ATOM 801 C CA . LEU A 1 104 ? -10.042 -1.825 18.945 1.00 93.69 104 LEU A CA 1
ATOM 802 C C . LEU A 1 104 ? -10.536 -1.996 17.507 1.00 93.69 104 LEU A C 1
ATOM 804 O O . LEU A 1 104 ? -10.726 -1.002 16.819 1.00 93.69 104 LEU A O 1
ATOM 808 N N . ARG A 1 105 ? -10.821 -3.232 17.072 1.00 91.69 105 ARG A N 1
ATOM 809 C CA . ARG A 1 105 ? -11.384 -3.484 15.733 1.00 91.69 105 ARG A CA 1
ATOM 810 C C . ARG A 1 105 ? -12.696 -2.734 15.508 1.00 91.69 105 ARG A C 1
ATOM 812 O O . ARG A 1 105 ? -12.815 -2.030 14.518 1.00 91.69 105 ARG A O 1
ATOM 819 N N . ARG A 1 106 ? -13.632 -2.805 16.461 1.00 92.62 106 ARG A N 1
ATOM 820 C CA . ARG A 1 106 ? -14.908 -2.076 16.372 1.00 92.62 106 ARG A CA 1
ATOM 821 C C . ARG A 1 106 ? -14.714 -0.562 16.315 1.00 92.62 106 ARG A C 1
ATOM 823 O O . ARG A 1 106 ? -15.352 0.086 15.501 1.00 92.62 106 ARG A O 1
ATOM 830 N N . LEU A 1 107 ? -13.832 -0.005 17.146 1.00 93.06 107 LEU A N 1
ATOM 831 C CA . LEU A 1 107 ? -13.533 1.431 17.125 1.00 93.06 107 LEU A CA 1
ATOM 832 C C . LEU A 1 107 ? -12.947 1.872 15.778 1.00 93.06 107 LEU A C 1
ATOM 834 O O . LEU A 1 107 ? -13.346 2.907 15.255 1.00 93.06 107 LEU A O 1
ATOM 838 N N . ILE A 1 108 ? -12.038 1.077 15.210 1.00 90.62 108 ILE A N 1
ATOM 839 C CA . ILE A 1 108 ? -11.461 1.331 13.885 1.00 90.62 108 ILE A CA 1
ATOM 840 C C . ILE A 1 108 ? -12.548 1.255 12.809 1.00 90.62 108 ILE A C 1
ATOM 842 O O . ILE A 1 108 ? -12.633 2.149 11.972 1.00 90.62 108 ILE A O 1
ATOM 846 N N . ASP A 1 109 ? -13.395 0.225 12.833 1.00 90.12 109 ASP A N 1
ATOM 847 C CA . ASP A 1 109 ? -14.465 0.054 11.846 1.00 90.12 109 ASP A CA 1
ATOM 848 C C . ASP A 1 109 ? -15.472 1.211 11.889 1.00 90.12 109 ASP A C 1
ATOM 850 O O . ASP A 1 109 ? -15.883 1.704 10.840 1.00 90.12 109 ASP A O 1
ATOM 854 N N . GLU A 1 110 ? -15.845 1.683 13.080 1.00 90.69 110 GLU A N 1
ATOM 855 C CA . GLU A 1 110 ? -16.740 2.834 13.232 1.00 90.69 110 GLU A CA 1
ATOM 856 C C . GLU A 1 110 ? -16.079 4.143 12.784 1.00 90.69 110 GLU A C 1
ATOM 858 O O . GLU A 1 110 ? -16.701 4.920 12.062 1.00 90.69 110 GLU A O 1
ATOM 863 N N . ALA A 1 111 ? -14.803 4.365 13.116 1.00 86.56 111 ALA A N 1
ATOM 864 C CA . ALA A 1 111 ? -14.064 5.534 12.638 1.00 86.56 111 ALA A CA 1
ATOM 865 C C . ALA A 1 111 ? -13.965 5.561 11.101 1.00 86.56 111 ALA A C 1
ATOM 867 O O . ALA A 1 111 ? -14.229 6.591 10.484 1.00 86.56 111 ALA A O 1
ATOM 868 N N . ARG A 1 112 ? -13.673 4.413 10.473 1.00 79.31 112 ARG A N 1
ATOM 869 C CA . ARG A 1 112 ? -13.615 4.275 9.006 1.00 79.31 112 ARG A CA 1
ATOM 870 C C . ARG A 1 112 ? -14.967 4.505 8.331 1.00 79.31 112 ARG A C 1
ATOM 872 O O . ARG A 1 112 ? -15.016 5.007 7.213 1.00 79.31 112 ARG A O 1
ATOM 879 N N . LYS A 1 113 ? -16.074 4.126 8.980 1.00 84.25 113 LYS A N 1
ATOM 880 C CA . LYS A 1 113 ? -17.434 4.378 8.471 1.00 84.25 113 LYS A CA 1
ATOM 881 C C . LYS A 1 113 ? -17.868 5.834 8.617 1.00 84.25 113 LYS A C 1
ATOM 883 O O . LYS A 1 113 ? -18.700 6.274 7.830 1.00 84.25 113 LYS A O 1
ATOM 888 N N . ALA A 1 114 ? -17.359 6.546 9.620 1.00 86.06 114 ALA A N 1
ATOM 889 C CA . ALA A 1 114 ? -17.761 7.920 9.900 1.00 86.06 114 ALA A CA 1
ATOM 890 C C . ALA A 1 114 ? -17.257 8.911 8.840 1.00 86.06 114 ALA A C 1
ATOM 892 O O . ALA A 1 114 ? -17.972 9.857 8.519 1.00 86.06 114 ALA A O 1
ATOM 893 N N . ASP A 1 115 ? -16.063 8.687 8.278 1.00 81.06 115 ASP A N 1
ATOM 894 C CA . ASP A 1 115 ? -15.497 9.556 7.238 1.00 81.06 115 ASP A CA 1
ATOM 895 C C . ASP A 1 115 ? -14.716 8.784 6.154 1.00 81.06 115 ASP A C 1
ATOM 897 O O . ASP A 1 115 ? -13.503 8.949 5.982 1.00 81.06 115 ASP A O 1
ATOM 901 N N . PRO A 1 116 ? -15.398 7.922 5.382 1.00 75.25 116 PRO A N 1
ATOM 902 C CA . PRO A 1 116 ? -14.744 7.156 4.332 1.00 75.25 116 PRO A CA 1
ATOM 903 C C . PRO A 1 116 ? -14.267 8.061 3.188 1.00 75.25 116 PRO A C 1
ATOM 905 O O . PRO A 1 116 ? -13.330 7.711 2.475 1.00 75.25 116 PRO A O 1
ATOM 908 N N . ASP A 1 117 ? -14.895 9.222 2.986 1.00 79.69 117 ASP A N 1
ATOM 909 C CA . ASP A 1 117 ? -14.528 10.155 1.921 1.00 79.69 117 ASP A CA 1
ATOM 910 C C . ASP A 1 117 ? -13.337 11.030 2.297 1.00 79.69 117 ASP A C 1
ATOM 912 O O . ASP A 1 117 ? -12.481 11.261 1.446 1.00 79.69 117 ASP A O 1
ATOM 916 N N . GLY A 1 118 ? -13.230 11.488 3.544 1.00 82.31 118 GLY A N 1
ATOM 917 C CA . GLY A 1 118 ? -12.069 12.225 4.033 1.00 82.31 118 GLY A CA 1
ATOM 918 C C . GLY A 1 118 ? -10.810 11.367 4.058 1.00 82.31 118 GLY A C 1
ATOM 919 O O . GLY A 1 118 ? -9.777 11.806 3.554 1.00 82.31 118 GLY A O 1
ATOM 920 N N . GLU A 1 119 ? -10.900 10.116 4.523 1.00 80.19 119 GLU A N 1
ATOM 921 C CA . GLU A 1 119 ? -9.766 9.182 4.488 1.00 80.19 119 GLU A CA 1
ATOM 922 C C . GLU A 1 119 ? -9.331 8.892 3.039 1.00 80.19 119 GLU A C 1
ATOM 924 O O . GLU A 1 119 ? -8.144 8.980 2.715 1.00 80.19 119 GLU A O 1
ATOM 929 N N . ARG A 1 120 ? -10.290 8.656 2.128 1.00 80.06 120 ARG A N 1
ATOM 930 C CA . ARG A 1 120 ? -10.010 8.488 0.690 1.00 80.06 120 ARG A CA 1
ATOM 931 C C . ARG A 1 120 ? -9.368 9.727 0.069 1.00 80.06 120 ARG A C 1
ATOM 933 O O . ARG A 1 120 ? -8.410 9.589 -0.687 1.00 80.06 120 ARG A O 1
ATOM 940 N N . ARG A 1 121 ? -9.864 10.928 0.380 1.00 85.25 121 ARG A N 1
ATOM 941 C CA . ARG A 1 121 ? -9.311 12.199 -0.120 1.00 85.25 121 ARG A CA 1
ATOM 942 C C . ARG A 1 121 ? -7.897 12.432 0.394 1.00 85.25 121 ARG A C 1
ATOM 944 O O . ARG A 1 121 ? -7.021 12.743 -0.402 1.00 85.25 121 ARG A O 1
ATOM 951 N N . ALA A 1 122 ? -7.660 12.239 1.689 1.00 84.56 122 ALA A N 1
ATOM 952 C CA . ALA A 1 122 ? -6.335 12.379 2.284 1.00 84.56 122 ALA A CA 1
ATOM 953 C C . ALA A 1 122 ? -5.342 11.377 1.678 1.00 84.56 122 ALA A C 1
ATOM 955 O O . ALA A 1 122 ? -4.210 11.737 1.357 1.00 84.56 122 ALA A O 1
ATOM 956 N N . GLN A 1 123 ? -5.773 10.131 1.457 1.00 85.75 123 GLN A N 1
ATOM 957 C CA . GLN A 1 123 ? -4.953 9.117 0.804 1.00 85.75 123 GLN A CA 1
ATOM 958 C C . GLN A 1 123 ? -4.646 9.471 -0.657 1.00 85.75 123 GLN A C 1
ATOM 960 O O . GLN A 1 123 ? -3.490 9.361 -1.067 1.00 85.75 123 GLN A O 1
ATOM 965 N N . ALA A 1 124 ? -5.648 9.919 -1.418 1.00 86.69 124 ALA A N 1
ATOM 966 C CA . ALA A 1 124 ? -5.481 10.341 -2.806 1.00 86.69 124 ALA A CA 1
ATOM 967 C C . ALA A 1 124 ? -4.556 11.560 -2.920 1.00 86.69 124 ALA A C 1
ATOM 969 O O . ALA A 1 124 ? -3.663 11.565 -3.763 1.00 86.69 124 ALA A O 1
ATOM 970 N N . GLN A 1 125 ? -4.706 12.549 -2.033 1.00 88.06 125 GLN A N 1
ATOM 971 C CA . GLN A 1 125 ? -3.825 13.714 -1.983 1.00 88.06 125 GLN A CA 1
ATOM 972 C C . GLN A 1 125 ? -2.390 13.296 -1.673 1.00 88.06 125 GLN A C 1
ATOM 974 O O . GLN A 1 125 ? -1.479 13.630 -2.416 1.00 88.06 125 GLN A O 1
ATOM 979 N N . ALA A 1 126 ? -2.185 12.477 -0.639 1.00 89.06 126 ALA A N 1
ATOM 980 C CA . ALA A 1 126 ? -0.851 12.012 -0.283 1.00 89.06 126 ALA A CA 1
ATOM 981 C C . ALA A 1 126 ? -0.208 11.157 -1.393 1.00 89.06 126 ALA A C 1
ATOM 983 O O . ALA A 1 126 ? 1.015 11.144 -1.529 1.00 89.06 126 ALA A O 1
ATOM 984 N N . ALA A 1 127 ? -1.007 10.410 -2.163 1.00 90.31 127 ALA A N 1
ATOM 985 C CA . ALA A 1 127 ? -0.538 9.687 -3.342 1.00 90.31 127 ALA A CA 1
ATOM 986 C C . ALA A 1 127 ? -0.123 10.651 -4.463 1.00 90.31 127 ALA A C 1
ATOM 988 O O . ALA A 1 127 ? 0.975 10.511 -5.001 1.00 90.31 127 ALA A O 1
ATOM 989 N N . ALA A 1 128 ? -0.949 11.659 -4.757 1.00 88.75 128 ALA A N 1
ATOM 990 C CA . ALA A 1 128 ? -0.638 12.694 -5.736 1.00 88.75 128 ALA A CA 1
ATOM 991 C C . ALA A 1 128 ? 0.624 13.482 -5.353 1.00 88.75 128 ALA A C 1
ATOM 993 O O . ALA A 1 128 ? 1.502 13.653 -6.192 1.00 88.75 128 ALA A O 1
ATOM 994 N N . ASP A 1 129 ? 0.768 13.880 -4.087 1.00 88.56 129 ASP A N 1
ATOM 995 C CA . ASP A 1 129 ? 1.933 14.622 -3.592 1.00 88.56 129 ASP A CA 1
ATOM 996 C C . ASP A 1 129 ? 3.229 13.818 -3.764 1.00 88.56 129 ASP A C 1
ATOM 998 O O . ASP A 1 129 ? 4.242 14.348 -4.218 1.00 88.56 129 ASP A O 1
ATOM 1002 N N . ARG A 1 130 ? 3.201 12.515 -3.443 1.00 90.56 130 ARG A N 1
ATOM 1003 C CA . ARG A 1 130 ? 4.357 11.623 -3.637 1.00 90.56 130 ARG A CA 1
ATOM 1004 C C . ARG A 1 130 ? 4.716 11.457 -5.108 1.00 90.56 130 ARG A C 1
ATOM 1006 O O . ARG A 1 130 ? 5.894 11.532 -5.449 1.00 90.56 130 ARG A O 1
ATOM 1013 N N . PHE A 1 131 ? 3.714 11.256 -5.960 1.00 89.81 131 PHE A N 1
ATOM 1014 C CA . PHE A 1 131 ? 3.909 11.149 -7.402 1.00 89.81 131 PHE A CA 1
ATOM 1015 C C . PHE A 1 131 ? 4.517 12.435 -7.977 1.00 89.81 131 PHE A C 1
ATOM 1017 O O . PHE A 1 131 ? 5.542 12.383 -8.652 1.00 89.81 131 PHE A O 1
ATOM 1024 N N . LEU A 1 132 ? 3.930 13.592 -7.660 1.00 89.12 132 LEU A N 1
ATOM 1025 C CA . LEU A 1 132 ? 4.408 14.895 -8.122 1.00 89.12 132 LEU A CA 1
ATOM 1026 C C . LEU A 1 132 ? 5.822 15.197 -7.624 1.00 89.12 132 LEU A C 1
ATOM 1028 O O . LEU A 1 132 ? 6.633 15.702 -8.393 1.00 89.12 132 LEU A O 1
ATOM 1032 N N . GLY A 1 133 ? 6.140 14.854 -6.373 1.00 86.06 133 GLY A N 1
ATOM 1033 C CA . GLY A 1 133 ? 7.490 15.007 -5.834 1.00 86.06 133 GLY A CA 1
ATOM 1034 C C . GLY A 1 133 ? 8.527 14.155 -6.572 1.00 86.06 133 GLY A C 1
ATOM 1035 O O . GLY A 1 133 ? 9.610 14.644 -6.879 1.00 86.06 133 GLY A O 1
ATOM 1036 N N . ALA A 1 134 ? 8.189 12.906 -6.902 1.00 85.50 134 ALA A N 1
ATOM 1037 C CA . ALA A 1 134 ? 9.082 12.011 -7.636 1.00 85.50 134 ALA A CA 1
ATOM 1038 C C . ALA A 1 134 ? 9.281 12.452 -9.096 1.00 85.50 134 ALA A C 1
ATOM 1040 O O . ALA A 1 134 ? 10.413 12.548 -9.555 1.00 85.50 134 ALA A O 1
ATOM 1041 N N . MET A 1 135 ? 8.196 12.782 -9.803 1.00 84.69 135 MET A N 1
ATOM 1042 C CA . MET A 1 135 ? 8.256 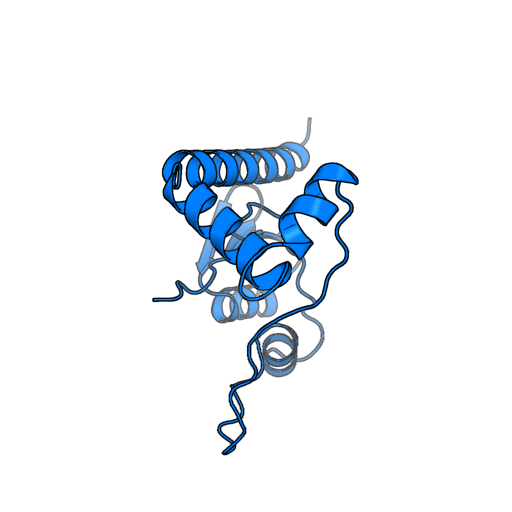13.255 -11.193 1.00 84.69 135 MET A CA 1
ATOM 1043 C C . MET A 1 135 ? 8.916 14.634 -11.312 1.00 84.69 135 MET A C 1
ATOM 1045 O O . MET A 1 135 ? 9.605 14.910 -12.288 1.00 84.69 135 MET A O 1
ATOM 1049 N N . GLY A 1 136 ? 8.699 15.505 -10.322 1.00 78.62 136 GLY A N 1
ATOM 1050 C CA . GLY A 1 136 ? 9.291 16.839 -10.257 1.00 78.62 136 GLY A CA 1
ATOM 1051 C C . GLY A 1 136 ? 10.782 16.829 -9.920 1.00 78.62 136 GLY A C 1
ATOM 1052 O O . GLY A 1 136 ? 11.509 17.700 -10.385 1.00 78.62 136 GLY A O 1
ATOM 1053 N N . GLY A 1 137 ? 11.245 15.842 -9.146 1.00 67.56 137 GLY A N 1
ATOM 1054 C CA . GLY A 1 137 ? 12.662 15.658 -8.823 1.00 67.56 137 GLY A CA 1
ATOM 1055 C C . GLY A 1 137 ? 13.514 15.116 -9.977 1.00 67.56 137 GLY A C 1
ATOM 1056 O O . GLY A 1 137 ? 14.733 15.243 -9.921 1.00 67.56 137 GLY A O 1
ATOM 1057 N N . ASP A 1 138 ? 12.889 14.542 -11.010 1.00 60.41 138 ASP A N 1
ATOM 1058 C CA . ASP A 1 138 ? 13.549 13.965 -12.195 1.00 60.41 138 ASP A CA 1
ATOM 1059 C C . ASP A 1 138 ? 13.607 14.947 -13.390 1.00 60.41 138 ASP A C 1
ATOM 1061 O O . ASP A 1 138 ? 14.068 14.611 -14.481 1.00 60.41 138 ASP A O 1
ATOM 1065 N N . LEU A 1 139 ? 13.137 16.189 -13.201 1.00 54.94 139 LEU A N 1
ATOM 1066 C CA . LEU A 1 139 ? 13.261 17.263 -14.188 1.00 54.94 139 LEU A CA 1
ATOM 1067 C C . LEU A 1 139 ? 14.601 17.999 -13.997 1.00 54.94 139 LEU A C 1
ATOM 1069 O O . LEU A 1 139 ? 14.900 18.423 -12.878 1.00 54.94 139 LEU A O 1
ATOM 1073 N N . PRO A 1 140 ? 15.408 18.199 -15.058 1.00 54.47 140 PRO A N 1
ATOM 1074 C CA . PRO A 1 140 ? 16.588 19.052 -14.968 1.00 54.47 140 PRO A CA 1
ATOM 1075 C C . PRO A 1 140 ? 16.158 20.489 -14.640 1.00 54.47 140 PRO A C 1
ATOM 1077 O O . PRO A 1 140 ? 15.248 21.025 -15.278 1.00 54.47 140 PRO A O 1
ATOM 1080 N N . GLY A 1 141 ? 16.791 21.070 -13.617 1.00 51.88 141 GLY A N 1
ATOM 1081 C CA . GLY A 1 141 ? 16.613 22.472 -13.222 1.00 51.88 141 GLY A CA 1
ATOM 1082 C C . GLY A 1 141 ? 17.252 23.464 -14.183 1.00 51.88 141 GLY A C 1
ATOM 1083 O O . GLY A 1 141 ? 18.178 23.065 -14.927 1.00 51.88 141 GLY A O 1
#

Secondary structure (DSSP, 8-state):
--PPPEEEEEETTEEEEEEEHHHHHHHHHHS--SSEEEEETTT--B------S-HHHHHHHHSPP---------------------HHHHHHHHTSTT-HHHHHHHHHHHHHHH-HHHHHHHHHHHHHHHHHHHHHHTS--

Sequence (141 aa):
METEATFTTFDGPTRRLTAPLADTLTLLHAGRRAGLLTFDDRTGRGVDFDLSGTLHEVLARHLPPEPRSGPGRPKLGVVSREVSLLPRHWEWLERQRGGASAALRRLIDEARKADPDGERRAQAQAAADRFLGAMGGDLPG